Protein AF-0000000079757080 (afdb_homodimer)

Nearest PDB structures (foldseek):
  7jil-assembly1_U  TM=4.961E-01  e=7.925E-02  Flavobacterium johnsoniae
  8v9k-assembly1_W  TM=5.619E-01  e=1.758E-01  Mycolicibacterium smegmatis MC2 155
  5o61-assembly1_V  TM=5.669E-01  e=3.683E-01  Mycolicibacterium smegmatis MC2 155
  8p5d-assembly1_LZ0  TM=5.071E-01  e=2.473E-01  Spraguea lophii 42_110
  8kab-assembly1_V  TM=5.619E-01  e=4.624E-01  Mycolicibacterium smegmatis MC2 155

Secondary structure (DSSP, 8-state):
-----TT--PPTTEEEEEE-TTS-EEEEEEEEEETTTTEEEEEEEEEEE--STTEEEEEEEEEEEEGGG-SEEEEEEE---TT-GGGG--/-----TT--PPTTEEEEEE-TTS-EEEEEEEEEETTTTEEEEEEEEEEE--STTEEEEEEEEEEEEGGG-SEEEEEEE---TT-GGGG--

Solvent-accessible surface area (backbone atoms only — not comparable to full-atom values): 10146 Å² total; per-residue (Å²): 130,71,63,65,60,89,83,61,78,69,55,68,34,30,26,31,39,39,30,34,79,87,67,52,72,50,57,30,29,30,69,44,63,38,75,93,77,35,38,32,32,23,43,56,44,78,47,79,41,62,87,53,85,59,50,29,34,38,34,41,32,36,38,38,30,34,52,86,55,50,64,36,47,42,85,71,48,79,51,74,69,85,80,50,62,70,66,70,76,107,128,73,64,64,61,91,82,60,77,70,56,67,33,30,25,32,40,38,30,35,80,86,67,51,73,51,56,30,29,31,69,44,63,39,76,94,77,35,39,32,33,22,43,56,45,76,47,78,42,60,87,52,87,59,51,30,32,36,34,40,32,35,36,38,31,36,51,86,56,51,64,36,46,41,86,71,48,79,52,75,68,85,80,51,63,70,66,71,76,106

pLDDT: mean 88.38, std 14.73, range [30.88, 98.31]

Radius of gyration: 18.63 Å; Cα contacts (8 Å, |Δi|>4): 400; chains: 2; bounding box: 30×55×40 Å

InterPro domains:
  IPR039683 Protein Lsm12-like [PTHR13542] (3-85)
  IPR048478 LSM12, LSM domain [PF21166] (8-42)

Sequence (180 aa):
MEAHNSNNDFTVGCILSIKTPLGEEFQGQVLTSDRSSNILVLNILLLLFYQDFPLKSFIFSFQLLKANYIKEFTFLGQGEDPLDLKKYFYMEAHNSNNDFTVGCILSIKTPLGEEFQGQVLTSDRSSNILVLNILLLLFYQDFPLKSFIFSFQLLKANYIKEFTFLGQGEDPLDLKKYFY

Foldseek 3Di:
DPQPDLQDDDDAQWWKWFAFPVGDTAIFGWHDADVVVQKTKTWGDKDWDDLDPDDIDMDIDMDIDRSNRTPGMDTDGGHDDPPPCVVSVD/DPQPDLQDDDDAQWKKWFAFPVGDTAIFGWHDADVVVQKTKTWGDKDWDDLDPDDIDMDIDMDIDRSNRTPGMDTDGGHDDPPPCVVSVD

Structure (mmCIF, N/CA/C/O backbone):
data_AF-0000000079757080-model_v1
#
loop_
_entity.id
_entity.type
_entity.pdbx_description
1 polymer 'DH200=94 genomic scaffold, scaffold_269'
#
loop_
_atom_site.group_PDB
_atom_site.id
_atom_site.type_symbol
_atom_site.label_atom_id
_atom_site.label_alt_id
_atom_site.label_comp_id
_atom_site.label_asym_id
_atom_site.label_entity_id
_atom_site.label_seq_id
_atom_site.pdbx_PDB_ins_code
_atom_site.Cartn_x
_atom_site.Cartn_y
_atom_site.Cart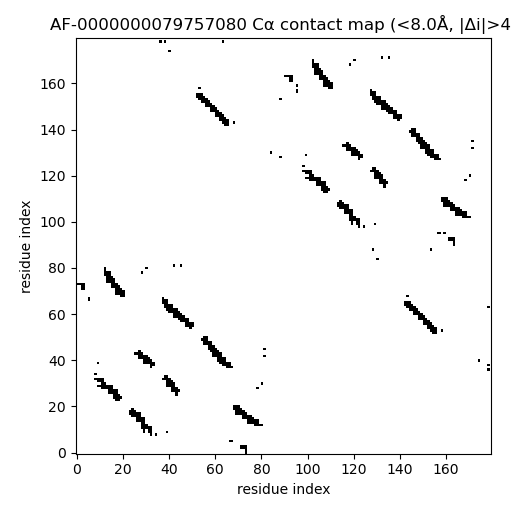n_z
_atom_site.occupancy
_atom_site.B_iso_or_equiv
_atom_site.auth_seq_id
_atom_site.auth_comp_id
_atom_site.auth_asym_id
_atom_site.auth_atom_id
_atom_site.pdbx_PDB_model_num
ATOM 1 N N . MET A 1 1 ? -13.375 -27.438 -10.484 1 31.12 1 MET A N 1
ATOM 2 C CA . MET A 1 1 ? -12.367 -26.438 -10.125 1 31.12 1 MET A CA 1
ATOM 3 C C . MET A 1 1 ? -11.344 -26.266 -11.242 1 31.12 1 MET A C 1
ATOM 5 O O . MET A 1 1 ? -10.57 -27.188 -11.531 1 31.12 1 MET A O 1
ATOM 9 N N . GLU A 1 2 ? -11.703 -25.609 -12.336 1 38.22 2 GLU A N 1
ATOM 10 C CA . GLU A 1 2 ? -10.875 -25.641 -13.539 1 38.22 2 GLU A CA 1
ATOM 11 C C . GLU A 1 2 ? -9.469 -25.125 -13.258 1 38.22 2 GLU A C 1
ATOM 13 O O . GLU A 1 2 ? -9.297 -24.062 -12.641 1 38.22 2 GLU A O 1
ATOM 18 N N . ALA A 1 3 ? -8.523 -25.969 -12.992 1 43.38 3 ALA A N 1
ATOM 19 C CA . ALA A 1 3 ? -7.098 -25.656 -13.008 1 43.38 3 ALA A CA 1
ATOM 20 C C . ALA A 1 3 ? -6.766 -24.688 -14.133 1 43.38 3 ALA A C 1
ATOM 22 O O . ALA A 1 3 ? -6.867 -25.031 -15.312 1 43.38 3 ALA A O 1
ATOM 23 N N . HIS A 1 4 ? -7.125 -23.391 -14.07 1 46.12 4 HIS A N 1
ATOM 24 C CA . HIS A 1 4 ? -6.77 -22.562 -15.211 1 46.12 4 HIS A CA 1
ATOM 25 C C . HIS A 1 4 ? -5.297 -22.734 -15.578 1 46.12 4 HIS A C 1
ATOM 27 O O . HIS A 1 4 ? -4.445 -22.844 -14.695 1 46.12 4 HIS A O 1
ATOM 33 N N . ASN A 1 5 ? -5.027 -23.234 -16.656 1 44.59 5 ASN A N 1
ATOM 34 C CA . ASN A 1 5 ? -3.814 -23.359 -17.469 1 44.59 5 ASN A CA 1
ATOM 35 C C . ASN A 1 5 ? -2.861 -22.188 -17.219 1 44.59 5 ASN A C 1
ATOM 37 O O . ASN A 1 5 ? -3.295 -21.094 -16.875 1 44.59 5 ASN A O 1
ATOM 41 N N . SER A 1 6 ? -1.612 -22.391 -17 1 50.31 6 SER A N 1
ATOM 42 C CA . SER A 1 6 ? -0.363 -21.641 -16.906 1 50.31 6 SER A CA 1
ATOM 43 C C . SER A 1 6 ? -0.467 -20.297 -17.609 1 50.31 6 SER A C 1
ATOM 45 O O . SER A 1 6 ? 0.146 -19.312 -17.172 1 50.31 6 SER A O 1
ATOM 47 N N . ASN A 1 7 ? -1.084 -20.359 -18.828 1 50.75 7 ASN A N 1
ATOM 48 C CA . ASN A 1 7 ? -0.995 -19.188 -19.703 1 50.75 7 ASN A CA 1
ATOM 49 C C . ASN A 1 7 ? -1.952 -18.078 -19.266 1 50.75 7 ASN A C 1
ATOM 51 O O . ASN A 1 7 ? -2.352 -17.25 -20.078 1 50.75 7 ASN A O 1
ATOM 55 N N . ASN A 1 8 ? -2.744 -18.281 -18.219 1 57.03 8 ASN A N 1
ATOM 56 C CA . ASN A 1 8 ? -3.914 -17.438 -18.031 1 57.03 8 ASN A CA 1
ATOM 57 C C . ASN A 1 8 ? -3.521 -16.047 -17.547 1 57.03 8 ASN A C 1
ATOM 59 O O . ASN A 1 8 ? -2.74 -15.898 -16.609 1 57.03 8 ASN A O 1
ATOM 63 N N . ASP A 1 9 ? -3.727 -15.156 -18.422 1 81.5 9 ASP A N 1
ATOM 64 C CA . ASP A 1 9 ? -3.652 -13.727 -18.141 1 81.5 9 ASP A CA 1
ATOM 65 C C . ASP A 1 9 ? -4.477 -13.375 -16.906 1 81.5 9 ASP A C 1
ATOM 67 O O . ASP A 1 9 ? -5.688 -13.609 -16.859 1 81.5 9 ASP A O 1
ATOM 71 N N . PHE A 1 10 ? -3.869 -13.211 -15.82 1 92.75 10 PHE A N 1
ATOM 72 C CA . PHE A 1 10 ? -4.512 -12.727 -14.602 1 92.75 10 PHE A CA 1
ATOM 73 C C . PHE A 1 10 ? -5.199 -11.391 -14.844 1 92.75 10 PHE A C 1
ATOM 75 O O . PHE A 1 10 ? -4.594 -10.461 -15.383 1 92.75 10 PHE A O 1
ATOM 82 N N . THR A 1 11 ? -6.516 -11.406 -14.594 1 94.19 11 THR A N 1
ATOM 83 C CA . THR A 1 11 ? -7.266 -10.164 -14.773 1 94.19 11 THR A CA 1
ATOM 84 C C . THR A 1 11 ? -7.113 -9.266 -13.547 1 94.19 11 THR A C 1
ATOM 86 O O . THR A 1 11 ? -7.383 -9.688 -12.422 1 94.19 11 THR A O 1
ATOM 89 N N . VAL A 1 12 ? -6.711 -8.055 -13.859 1 94.75 12 VAL A N 1
ATOM 90 C CA . VAL A 1 12 ? -6.574 -7.062 -12.805 1 94.75 12 VAL A CA 1
ATOM 91 C C . VAL A 1 12 ? -7.902 -6.902 -12.07 1 94.75 12 VAL A C 1
ATOM 93 O O . VAL A 1 12 ? -8.961 -6.855 -12.695 1 94.75 12 VAL A O 1
ATOM 96 N N . GLY A 1 13 ? -7.82 -6.91 -10.742 1 97.12 13 GLY A N 1
ATOM 97 C CA . GLY A 1 13 ? -9.008 -6.719 -9.922 1 97.12 13 GLY A CA 1
ATOM 98 C C . GLY A 1 13 ? -9.594 -8.016 -9.406 1 97.12 13 GLY A C 1
ATOM 99 O O . GLY A 1 13 ? -10.391 -8.016 -8.461 1 97.12 13 GLY A O 1
ATOM 100 N N . CYS A 1 14 ? -9.273 -9.148 -9.945 1 97.44 14 CYS A N 1
ATOM 101 C CA . CYS A 1 14 ? -9.812 -10.438 -9.508 1 97.44 14 CYS A CA 1
ATOM 102 C C . CYS A 1 14 ? -9.188 -10.875 -8.195 1 97.44 14 CYS A C 1
ATOM 104 O O . CYS A 1 14 ? -7.992 -10.672 -7.973 1 97.44 14 CYS A O 1
ATOM 106 N N . ILE A 1 15 ? -10.07 -11.469 -7.383 1 98.25 15 ILE A N 1
ATOM 107 C CA . ILE A 1 15 ? -9.609 -12.125 -6.164 1 98.25 15 ILE A CA 1
ATOM 108 C C . ILE A 1 15 ? -9.422 -13.617 -6.418 1 98.25 15 ILE A C 1
ATOM 110 O O . ILE A 1 15 ? -10.32 -14.281 -6.934 1 98.25 15 ILE A O 1
ATOM 114 N N . LEU A 1 16 ? -8.242 -14.094 -6.109 1 98 16 LEU A N 1
ATOM 115 C CA . LEU A 1 16 ? -7.895 -15.492 -6.367 1 98 16 LEU A CA 1
ATOM 116 C C . LEU A 1 16 ? -7.5 -16.203 -5.078 1 98 16 LEU A C 1
ATOM 118 O O . LEU A 1 16 ? -6.93 -15.586 -4.176 1 98 16 LEU A O 1
ATOM 122 N N . SER A 1 17 ? -7.918 -17.453 -4.984 1 98.12 17 SER A N 1
ATOM 123 C CA . SER A 1 17 ? -7.246 -18.375 -4.086 1 98.12 17 SER A CA 1
ATOM 124 C C . SER A 1 17 ? -6.102 -19.094 -4.793 1 98.12 17 SER A C 1
ATOM 126 O O . SER A 1 17 ? -6.312 -19.766 -5.809 1 98.12 17 SER A O 1
ATOM 128 N N . ILE A 1 18 ? -4.93 -19.031 -4.285 1 96.81 18 ILE A N 1
ATOM 129 C CA . ILE A 1 18 ? -3.74 -19.516 -4.965 1 96.81 18 ILE A CA 1
ATOM 130 C C . ILE A 1 18 ? -3.074 -20.609 -4.121 1 96.81 18 ILE A C 1
ATOM 132 O O . ILE A 1 18 ? -2.926 -20.453 -2.906 1 96.81 18 ILE A O 1
ATOM 136 N N . LYS A 1 19 ? -2.783 -21.625 -4.793 1 96.12 19 LYS A N 1
ATOM 137 C CA . LYS A 1 19 ? -2.014 -22.703 -4.176 1 96.12 19 LYS A CA 1
ATOM 138 C C . LYS A 1 19 ? -0.637 -22.828 -4.82 1 96.12 19 LYS A C 1
ATOM 140 O O . LYS A 1 19 ? -0.515 -22.812 -6.047 1 96.12 19 LYS A O 1
ATOM 145 N N . THR A 1 20 ? 0.39 -22.891 -4.004 1 94.12 20 THR A N 1
ATOM 146 C CA . THR A 1 20 ? 1.746 -23.062 -4.512 1 94.12 20 THR A CA 1
ATOM 147 C C . THR A 1 20 ? 2.156 -24.531 -4.484 1 94.12 20 THR A C 1
ATOM 149 O O . THR A 1 20 ? 1.474 -25.359 -3.879 1 94.12 20 THR A O 1
ATOM 152 N N . PRO A 1 21 ? 3.279 -24.875 -5.129 1 93.25 21 PRO A N 1
ATOM 153 C CA . PRO A 1 21 ? 3.725 -26.266 -5.156 1 93.25 21 PRO A CA 1
ATOM 154 C C . PRO A 1 21 ? 4.062 -26.812 -3.768 1 93.25 21 PRO A C 1
ATOM 156 O O . PRO A 1 21 ? 3.984 -28.016 -3.533 1 93.25 21 PRO A O 1
ATOM 159 N N . LEU A 1 22 ? 4.402 -25.938 -2.838 1 90.44 22 LEU A N 1
ATOM 160 C CA . LEU A 1 22 ? 4.762 -26.375 -1.496 1 90.44 22 LEU A CA 1
ATOM 161 C C . LEU A 1 22 ? 3.523 -26.516 -0.618 1 90.44 22 LEU A C 1
ATOM 163 O O . LEU A 1 22 ? 3.631 -26.828 0.571 1 90.44 22 LEU A O 1
ATOM 167 N N . GLY A 1 23 ? 2.393 -26.234 -1.143 1 91.56 23 GLY A N 1
ATOM 168 C CA . GLY A 1 23 ? 1.146 -26.484 -0.442 1 91.56 23 GLY A CA 1
ATOM 169 C C . GLY A 1 23 ? 0.591 -25.266 0.264 1 91.56 23 GLY A C 1
ATOM 170 O O . GLY A 1 23 ? -0.424 -25.359 0.959 1 91.56 23 GLY A O 1
ATOM 171 N N . GLU A 1 24 ? 1.292 -24.172 0.112 1 90.81 24 GLU A N 1
ATOM 172 C CA . GLU A 1 24 ? 0.772 -22.922 0.679 1 90.81 24 GLU A CA 1
ATOM 173 C C . GLU A 1 24 ? -0.436 -22.422 -0.105 1 90.81 24 GLU A C 1
ATOM 175 O O . GLU A 1 24 ? -0.448 -22.484 -1.337 1 90.81 24 GLU A O 1
ATOM 180 N N . GLU A 1 25 ? -1.479 -22.047 0.781 1 96 25 GLU A N 1
ATOM 181 C CA . GLU A 1 25 ? -2.672 -21.469 0.167 1 96 25 GLU A CA 1
ATOM 182 C C . GLU A 1 25 ? -2.99 -20.094 0.757 1 96 25 GLU A C 1
ATOM 184 O O . GLU A 1 25 ? -2.928 -19.906 1.974 1 96 25 GLU A O 1
ATOM 189 N N . PHE A 1 26 ? -3.266 -19.109 -0.147 1 96.81 26 PHE A N 1
ATOM 190 C CA . PHE A 1 26 ? -3.633 -17.781 0.306 1 96.81 26 PHE A CA 1
ATOM 191 C C . PHE A 1 26 ? -4.508 -17.078 -0.727 1 96.81 26 PHE A C 1
ATOM 193 O O . PHE A 1 26 ? -4.633 -17.547 -1.86 1 96.81 26 PHE A O 1
ATOM 200 N N . GLN A 1 27 ? -5.207 -16.109 -0.286 1 98 27 GLN A N 1
ATOM 201 C CA . GLN A 1 27 ? -6.035 -15.312 -1.18 1 98 27 GLN A CA 1
ATOM 202 C C . GLN A 1 27 ? -5.391 -13.961 -1.463 1 98 27 GLN A C 1
ATOM 204 O O . GLN A 1 27 ? -4.688 -13.406 -0.61 1 98 27 GLN A O 1
ATOM 209 N N . GLY A 1 28 ? -5.574 -13.5 -2.701 1 98.31 28 GLY A N 1
ATOM 210 C CA . GLY A 1 28 ? -5.094 -12.18 -3.064 1 98.31 28 GLY A CA 1
ATOM 211 C C . GLY A 1 28 ? -5.824 -11.586 -4.254 1 98.31 28 GLY A C 1
ATOM 212 O O . GLY A 1 28 ? -6.391 -12.32 -5.07 1 98.31 28 GLY A O 1
ATOM 213 N N . GLN A 1 29 ? -5.883 -10.234 -4.219 1 98.19 29 GLN A N 1
ATOM 214 C CA . GLN A 1 29 ? -6.434 -9.516 -5.363 1 98.19 29 GLN A CA 1
ATOM 215 C C . GLN A 1 29 ? -5.332 -9.109 -6.336 1 98.19 29 GLN A C 1
ATOM 217 O O . GLN A 1 29 ? -4.316 -8.539 -5.93 1 98.19 29 GLN A O 1
ATOM 222 N N . VAL A 1 30 ? -5.539 -9.375 -7.625 1 97.31 30 VAL A N 1
ATOM 223 C CA . VAL A 1 30 ? -4.562 -9.055 -8.664 1 97.31 30 VAL A CA 1
ATOM 224 C C . VAL A 1 30 ? -4.473 -7.543 -8.844 1 97.31 30 VAL A C 1
ATOM 226 O O . VAL A 1 30 ? -5.461 -6.898 -9.211 1 97.31 30 VAL A O 1
ATOM 229 N N . LEU A 1 31 ? -3.295 -7.027 -8.594 1 96.5 31 LEU A N 1
ATOM 230 C CA . LEU A 1 31 ? -3.055 -5.609 -8.836 1 96.5 31 LEU A CA 1
ATOM 231 C C . LEU A 1 31 ? -2.467 -5.391 -10.227 1 96.5 31 LEU A C 1
ATOM 233 O O . LEU A 1 31 ? -2.797 -4.406 -10.898 1 96.5 31 LEU A O 1
ATOM 237 N N . THR A 1 32 ? -1.562 -6.234 -10.586 1 93.88 32 THR A N 1
ATOM 238 C CA . THR A 1 32 ? -0.965 -6.191 -11.922 1 93.88 32 THR A CA 1
ATOM 239 C C . THR A 1 32 ? -0.352 -7.543 -12.281 1 93.88 32 THR A C 1
ATOM 241 O O . THR A 1 32 ? 0.021 -8.32 -11.398 1 93.88 32 THR A O 1
ATOM 244 N N . SER A 1 33 ? -0.324 -7.781 -13.578 1 94.12 33 SER A N 1
ATOM 245 C CA . SER A 1 33 ? 0.319 -8.961 -14.148 1 94.12 33 SER A CA 1
ATOM 246 C C . SER A 1 33 ? 1.131 -8.602 -15.391 1 94.12 33 SER A C 1
ATOM 248 O O . SER A 1 33 ? 0.674 -7.828 -16.234 1 94.12 33 SER A O 1
ATOM 250 N N . ASP A 1 34 ? 2.311 -9.055 -15.297 1 91.5 34 ASP A N 1
ATOM 251 C CA . ASP A 1 34 ? 3.182 -8.859 -16.453 1 91.5 34 ASP A CA 1
ATOM 252 C C .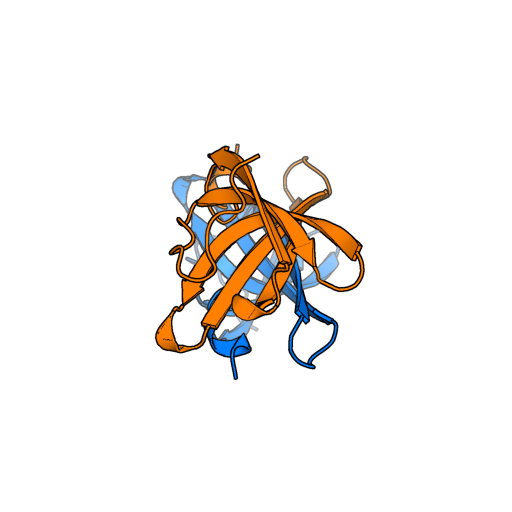 ASP A 1 34 ? 3.621 -10.195 -17.047 1 91.5 34 ASP A C 1
ATOM 254 O O . ASP A 1 34 ? 4.469 -10.883 -16.469 1 91.5 34 ASP A O 1
ATOM 258 N N . ARG A 1 35 ? 3.17 -10.469 -18.281 1 89.25 35 ARG A N 1
ATOM 259 C CA . ARG A 1 35 ? 3.402 -11.766 -18.891 1 89.25 35 ARG A CA 1
ATOM 260 C C . ARG A 1 35 ? 4.863 -11.93 -19.312 1 89.25 35 ARG A C 1
ATOM 262 O O . ARG A 1 35 ? 5.453 -12.992 -19.125 1 89.25 35 ARG A O 1
ATOM 269 N N . SER A 1 36 ? 5.418 -10.836 -19.859 1 89.81 36 SER A N 1
ATOM 270 C CA . SER A 1 36 ? 6.785 -10.906 -20.359 1 89.81 36 SER A CA 1
ATOM 271 C C . SER A 1 36 ? 7.77 -11.242 -19.25 1 89.81 36 SER A C 1
ATOM 273 O O . SER A 1 36 ? 8.758 -11.945 -19.469 1 89.81 36 SER A O 1
ATOM 275 N N . SER A 1 37 ? 7.504 -10.812 -18.016 1 88.38 37 SER A N 1
ATOM 276 C CA . SER A 1 37 ? 8.367 -11.086 -16.875 1 88.38 37 SER A CA 1
ATOM 277 C C . SER A 1 37 ? 7.832 -12.242 -16.031 1 88.38 37 SER A C 1
ATOM 279 O O . SER A 1 37 ? 8.5 -12.711 -15.109 1 88.38 37 SER A O 1
ATOM 281 N N . ASN A 1 38 ? 6.676 -12.695 -16.328 1 92.19 38 ASN A N 1
ATOM 282 C CA . ASN A 1 38 ? 6.02 -13.781 -15.602 1 92.19 38 ASN A CA 1
ATOM 283 C C . ASN A 1 38 ? 5.754 -13.398 -14.148 1 92.19 38 ASN A C 1
ATOM 285 O O . ASN A 1 38 ? 5.965 -14.211 -13.242 1 92.19 38 ASN A O 1
ATOM 289 N N . ILE A 1 39 ? 5.355 -12.117 -13.93 1 94 39 ILE A N 1
ATOM 290 C CA . ILE A 1 39 ? 5.211 -11.617 -12.57 1 94 39 ILE A CA 1
ATOM 291 C C . ILE A 1 39 ? 3.748 -11.281 -12.297 1 94 39 ILE A C 1
ATOM 293 O O . ILE A 1 39 ? 3.078 -10.672 -13.133 1 94 39 ILE A O 1
ATOM 297 N N . LEU A 1 40 ? 3.307 -11.664 -11.141 1 95.5 40 LEU A N 1
ATOM 298 C CA . LEU A 1 40 ? 1.998 -11.344 -10.578 1 95.5 40 LEU A CA 1
ATOM 299 C C . LEU A 1 40 ? 2.141 -10.578 -9.266 1 95.5 40 LEU A C 1
ATOM 301 O O . LEU A 1 40 ? 2.914 -10.984 -8.391 1 95.5 40 LEU A O 1
ATOM 305 N N . VAL A 1 41 ? 1.432 -9.43 -9.148 1 96.62 41 VAL A N 1
ATOM 306 C CA . VAL A 1 41 ? 1.409 -8.703 -7.883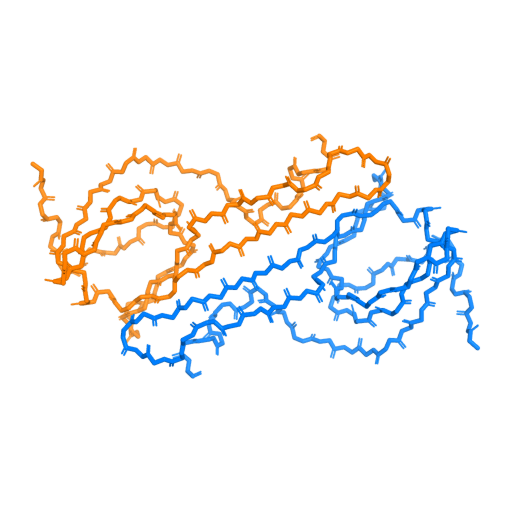 1 96.62 41 VAL A CA 1
ATOM 307 C C . VAL A 1 41 ? 0.011 -8.773 -7.273 1 96.62 41 VAL A C 1
ATOM 309 O O . VAL A 1 41 ? -0.972 -8.398 -7.922 1 96.62 41 VAL A O 1
ATOM 312 N N . LEU A 1 42 ? -0.015 -9.195 -6.035 1 97.31 42 LEU A N 1
ATOM 313 C CA . LEU A 1 42 ? -1.291 -9.398 -5.359 1 97.31 42 LEU A CA 1
ATOM 314 C C . LEU A 1 42 ? -1.376 -8.562 -4.094 1 97.31 42 LEU A C 1
ATOM 316 O O . LEU A 1 42 ? -0.396 -8.445 -3.352 1 97.31 42 LEU A O 1
ATOM 320 N N . ASN A 1 43 ? -2.514 -7.891 -3.971 1 98.12 43 ASN A N 1
ATOM 321 C CA . ASN A 1 43 ? -2.852 -7.391 -2.641 1 98.12 43 ASN A CA 1
ATOM 322 C C . ASN A 1 43 ? -3.391 -8.5 -1.745 1 98.12 43 ASN A C 1
ATOM 324 O O . ASN A 1 43 ? -4.414 -9.117 -2.057 1 98.12 43 ASN A O 1
ATOM 328 N N . ILE A 1 44 ? -2.764 -8.727 -0.621 1 97.88 44 ILE A N 1
ATOM 329 C CA . ILE A 1 44 ? -3.094 -9.859 0.239 1 97.88 44 ILE A CA 1
ATOM 330 C C . ILE A 1 44 ? -4.02 -9.398 1.362 1 97.88 44 ILE A C 1
ATOM 332 O O . ILE A 1 44 ? -4.988 -10.086 1.698 1 97.88 44 ILE A O 1
ATOM 336 N N . LEU A 1 45 ? -3.635 -8.234 1.861 1 95.75 45 LEU A N 1
ATOM 337 C CA . LEU A 1 45 ? -4.359 -7.781 3.043 1 95.75 45 LEU A CA 1
ATOM 338 C C . LEU A 1 45 ? -4.344 -6.262 3.139 1 95.75 45 LEU A C 1
ATOM 340 O O . LEU A 1 45 ? -3.371 -5.617 2.734 1 95.75 45 LEU A O 1
ATOM 344 N N . LEU A 1 46 ? -5.469 -5.746 3.631 1 94.5 46 LEU A N 1
ATOM 345 C CA . LEU A 1 46 ? -5.578 -4.359 4.07 1 94.5 46 LEU A CA 1
ATOM 346 C C . LEU A 1 46 ? -5.969 -4.285 5.543 1 94.5 46 LEU A 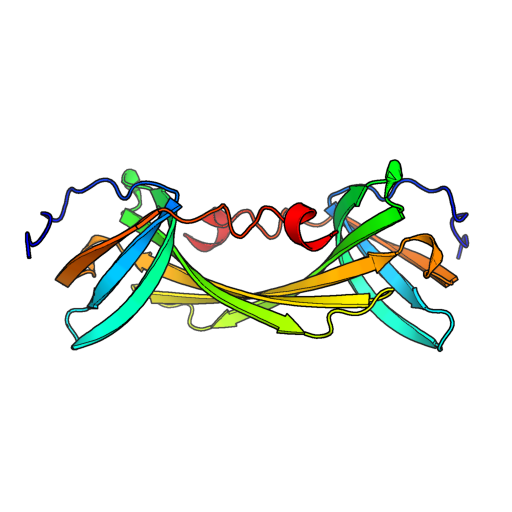C 1
ATOM 348 O O . LEU A 1 46 ? -6.949 -4.906 5.965 1 94.5 46 LEU A O 1
ATOM 352 N N . LEU A 1 47 ? -5.164 -3.594 6.34 1 94.44 47 LEU A N 1
ATOM 353 C CA . LEU A 1 47 ? -5.484 -3.326 7.734 1 94.44 47 LEU A CA 1
ATOM 354 C C . LEU A 1 47 ? -5.707 -1.835 7.969 1 94.44 47 LEU A C 1
ATOM 356 O O . LEU A 1 47 ? -4.871 -1.013 7.59 1 94.44 47 LEU A O 1
ATOM 360 N N . LEU A 1 48 ? -6.805 -1.442 8.508 1 91.06 48 LEU A N 1
ATOM 361 C CA . LEU A 1 48 ? -7.109 -0.074 8.914 1 91.06 48 LEU A CA 1
ATOM 362 C C . LEU A 1 48 ? -6.969 0.09 10.422 1 91.06 48 LEU A C 1
ATOM 364 O O . LEU A 1 48 ? -7.57 -0.666 11.195 1 91.06 48 LEU A O 1
ATOM 368 N N . PHE A 1 49 ? -6.059 1.058 10.594 1 88.94 49 PHE A N 1
ATOM 369 C CA . PHE A 1 49 ? -5.855 1.391 11.992 1 88.94 49 PHE A CA 1
ATOM 370 C C . PHE A 1 49 ? -6.469 2.744 12.328 1 88.94 49 PHE A C 1
ATOM 372 O O . PHE A 1 49 ? -6.254 3.723 11.609 1 88.94 49 PHE A O 1
ATOM 379 N N . TYR A 1 50 ? -7.234 2.854 13.203 1 78.12 50 TYR A N 1
ATOM 380 C CA . TYR A 1 50 ? -7.871 4.086 13.648 1 78.12 50 TYR A CA 1
ATOM 381 C C . TYR A 1 50 ? -8.766 4.664 12.562 1 78.12 50 TYR A C 1
ATOM 383 O O . TYR A 1 50 ? -8.328 4.852 11.422 1 78.12 50 TYR A O 1
ATOM 391 N N . GLN A 1 51 ? -9.953 4.832 12.797 1 74.19 51 GLN A N 1
ATOM 392 C CA . GLN A 1 51 ? -10.906 5.27 11.781 1 74.19 51 GLN A CA 1
ATOM 393 C C . GLN A 1 51 ? -11.438 6.664 12.094 1 74.19 51 GLN A C 1
ATOM 395 O O . GLN A 1 51 ? -12.266 7.199 11.352 1 74.19 51 GLN A O 1
ATOM 400 N N . ASP A 1 52 ? -10.836 7.207 13.133 1 77.81 52 ASP A N 1
ATOM 401 C CA . ASP A 1 52 ? -11.375 8.523 13.469 1 77.81 52 ASP A CA 1
ATOM 402 C C . ASP A 1 52 ? -10.445 9.633 12.992 1 77.81 52 ASP A C 1
ATOM 404 O O . ASP A 1 52 ? -9.227 9.469 12.977 1 77.81 52 ASP A O 1
ATOM 408 N N . PHE A 1 53 ? -11.016 10.734 12.414 1 77.81 53 PHE A N 1
ATOM 409 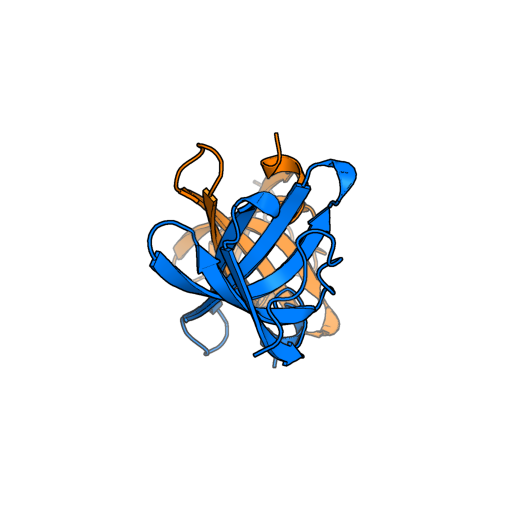C CA . PHE A 1 53 ? -10.312 11.945 12.008 1 77.81 53 PHE A CA 1
ATOM 410 C C . PHE A 1 53 ? -9.727 12.664 13.219 1 77.81 53 PHE A C 1
ATOM 412 O O . PHE A 1 53 ? -10.266 12.57 14.328 1 77.81 53 PHE A O 1
ATOM 419 N N . PRO A 1 54 ? -8.406 13.125 13.086 1 87.69 54 PRO A N 1
ATOM 420 C CA . PRO A 1 54 ? -7.844 13.68 11.852 1 87.69 54 PRO A CA 1
ATOM 421 C C . PRO A 1 54 ? -6.781 12.781 11.234 1 87.69 54 PRO A C 1
ATOM 423 O O . PRO A 1 54 ? -6.215 13.109 10.188 1 87.69 54 PRO A O 1
ATOM 426 N N . LEU A 1 55 ? -6.52 11.664 11.93 1 88.38 55 LEU A N 1
ATOM 427 C CA . LEU A 1 55 ? -5.484 10.742 11.469 1 88.38 55 LEU A CA 1
ATOM 428 C C . LEU A 1 55 ? -6.051 9.336 11.273 1 88.38 55 LEU A C 1
ATOM 430 O O . LEU A 1 55 ? -6.734 8.812 12.148 1 88.38 55 LEU A O 1
ATOM 434 N N . LYS A 1 56 ? -5.922 8.789 10.109 1 91.5 56 LYS A N 1
ATOM 435 C CA . LYS A 1 56 ? -6.215 7.383 9.836 1 91.5 56 LYS A CA 1
ATOM 436 C C . LYS A 1 56 ? -4.992 6.664 9.273 1 91.5 56 LYS A C 1
ATOM 438 O O . LYS A 1 56 ? -4.262 7.227 8.453 1 91.5 56 LYS A O 1
ATOM 443 N N . SER A 1 57 ? -4.785 5.5 9.758 1 93.5 57 SER A N 1
ATOM 444 C CA . SER A 1 57 ? -3.668 4.707 9.25 1 93.5 57 SER A CA 1
ATOM 445 C C . SER A 1 57 ? -4.148 3.396 8.641 1 93.5 57 SER A C 1
ATOM 447 O O . SER A 1 57 ? -5.078 2.77 9.156 1 93.5 57 SER A O 1
ATOM 449 N N . PHE A 1 58 ? -3.557 2.988 7.602 1 93.5 58 PHE A N 1
ATOM 450 C CA . PHE A 1 58 ? -3.852 1.687 7.02 1 93.5 58 PHE A CA 1
ATOM 451 C C . PHE A 1 58 ? -2.598 1.072 6.402 1 93.5 58 PHE A C 1
ATOM 453 O O . PHE A 1 58 ? -1.645 1.785 6.082 1 93.5 58 PHE A O 1
ATOM 460 N N . ILE A 1 59 ? -2.584 -0.195 6.375 1 96.44 59 ILE A N 1
ATOM 461 C CA . ILE A 1 59 ? -1.448 -0.985 5.914 1 96.44 59 ILE A CA 1
ATOM 462 C C . ILE A 1 59 ? -1.894 -1.929 4.801 1 96.44 59 ILE A C 1
ATOM 464 O O . ILE A 1 59 ? -2.928 -2.592 4.914 1 96.44 59 ILE A O 1
ATOM 468 N N . PHE A 1 60 ? -1.157 -1.926 3.793 1 96.94 60 PHE A N 1
ATOM 469 C CA . PHE A 1 60 ? -1.369 -2.867 2.699 1 96.94 60 PHE A CA 1
ATOM 470 C C . PHE A 1 60 ? -0.248 -3.896 2.645 1 96.94 60 PHE A C 1
ATOM 472 O O . PHE A 1 60 ? 0.93 -3.547 2.75 1 96.94 60 PHE A O 1
ATOM 479 N N . SER A 1 61 ? -0.651 -5.113 2.445 1 96.81 61 SER A N 1
ATOM 480 C CA . SER A 1 61 ? 0.302 -6.188 2.189 1 96.81 61 SER A CA 1
ATOM 481 C C . SER A 1 61 ? 0.202 -6.688 0.752 1 96.81 61 SER A C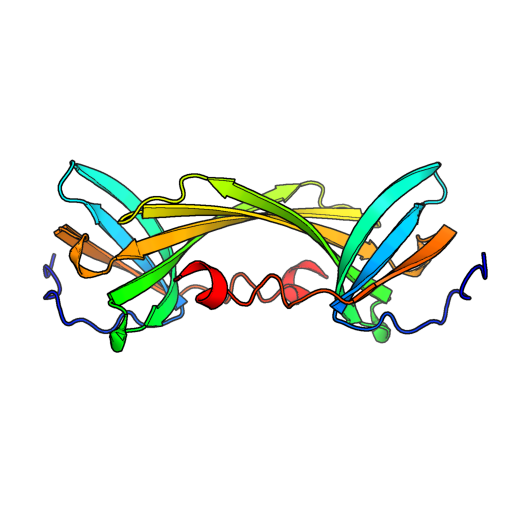 1
ATOM 483 O O . SER A 1 61 ? -0.891 -6.992 0.271 1 96.81 61 SER A O 1
ATOM 485 N N . PHE A 1 62 ? 1.332 -6.758 0.109 1 95.94 62 PHE A N 1
ATOM 486 C CA . PHE A 1 62 ? 1.401 -7.23 -1.27 1 95.94 62 PHE A CA 1
ATOM 487 C C . PHE A 1 62 ? 2.33 -8.43 -1.386 1 95.94 62 PHE A C 1
ATOM 489 O O . PHE A 1 62 ? 3.299 -8.547 -0.633 1 95.94 62 PHE A O 1
ATOM 496 N N . GLN A 1 63 ? 2.021 -9.281 -2.322 1 95 63 GLN A N 1
ATOM 497 C CA . GLN A 1 63 ? 2.871 -10.406 -2.693 1 95 63 GLN A CA 1
ATOM 498 C C . GLN A 1 63 ? 3.205 -10.383 -4.184 1 95 63 GLN A C 1
ATOM 500 O O . GLN A 1 63 ? 2.316 -10.227 -5.02 1 95 63 GLN A O 1
ATOM 505 N N . LEU A 1 64 ? 4.434 -10.305 -4.453 1 94.69 64 LEU A N 1
ATOM 506 C CA . LEU A 1 64 ? 4.914 -10.555 -5.809 1 94.69 64 LEU A CA 1
ATOM 507 C C . LEU A 1 64 ? 5.219 -12.039 -6.012 1 94.69 64 LEU A C 1
ATOM 509 O O . LEU A 1 64 ? 5.922 -12.648 -5.203 1 94.69 64 LEU A O 1
ATOM 513 N N . LEU A 1 65 ? 4.691 -12.562 -7.023 1 93.19 65 LEU A N 1
ATOM 514 C CA . LEU A 1 65 ? 4.832 -13.984 -7.277 1 93.19 65 LEU A CA 1
ATOM 515 C C . LEU A 1 65 ? 5.082 -14.25 -8.758 1 93.19 65 LEU A C 1
ATOM 517 O O . LEU A 1 65 ? 4.449 -13.633 -9.617 1 93.19 65 LEU A O 1
ATOM 521 N N . LYS A 1 66 ? 6.035 -15.164 -9.039 1 92.38 66 LYS A N 1
ATOM 522 C CA . LYS A 1 66 ? 6.125 -15.672 -10.398 1 92.38 66 LYS A CA 1
ATOM 523 C C . LYS A 1 66 ? 4.898 -16.5 -10.758 1 92.38 66 LYS A C 1
ATOM 525 O O . LYS A 1 66 ? 4.516 -17.406 -10.016 1 92.38 66 LYS A O 1
ATOM 530 N N . ALA A 1 67 ? 4.391 -16.172 -11.898 1 93.06 67 ALA A N 1
ATOM 531 C CA . ALA A 1 67 ? 3.143 -16.828 -12.297 1 93.06 67 ALA A CA 1
ATOM 532 C C . ALA A 1 67 ? 3.33 -18.328 -12.453 1 93.06 67 ALA A C 1
ATOM 534 O O . ALA A 1 67 ? 2.443 -19.109 -12.109 1 93.06 67 ALA A O 1
ATOM 535 N N . ASN A 1 68 ? 4.523 -18.719 -12.883 1 92 68 ASN A N 1
ATOM 536 C CA . ASN A 1 68 ? 4.75 -20.141 -13.133 1 92 68 ASN A CA 1
ATOM 537 C C . ASN A 1 68 ? 5.039 -20.891 -11.836 1 92 68 ASN A C 1
ATOM 539 O O . ASN A 1 68 ? 5.227 -22.109 -11.852 1 92 68 ASN A O 1
ATOM 543 N N . TYR A 1 69 ? 5.055 -20.203 -10.758 1 93.12 69 TYR A N 1
ATOM 544 C CA . TYR A 1 69 ? 5.184 -20.828 -9.445 1 93.12 69 TYR A CA 1
ATOM 545 C C . TYR A 1 69 ? 3.82 -21.219 -8.891 1 93.12 69 TYR A C 1
ATOM 547 O O . TYR A 1 69 ? 3.732 -21.891 -7.859 1 93.12 69 TYR A O 1
ATOM 555 N N . ILE A 1 70 ? 2.816 -20.906 -9.539 1 95.12 70 ILE A N 1
ATOM 556 C CA . ILE A 1 70 ? 1.461 -21.219 -9.109 1 95.12 70 ILE A CA 1
ATOM 557 C C . ILE A 1 70 ? 1.091 -22.641 -9.562 1 95.12 70 ILE A C 1
ATOM 559 O O . ILE A 1 70 ? 1.132 -22.938 -10.758 1 95.12 70 ILE A O 1
ATOM 563 N N . LYS A 1 71 ? 0.807 -23.453 -8.594 1 95.44 71 LYS A N 1
ATOM 564 C CA . LYS A 1 71 ? 0.325 -24.797 -8.906 1 95.44 71 LYS A CA 1
ATOM 565 C C . LYS A 1 71 ? -1.101 -24.75 -9.445 1 95.44 71 LYS A C 1
ATOM 567 O O . LYS A 1 71 ? -1.402 -25.375 -10.461 1 95.44 71 LYS A O 1
ATOM 572 N N . GLU A 1 72 ? -1.936 -24.125 -8.711 1 95.06 72 GLU A N 1
ATOM 573 C CA . GLU A 1 72 ? -3.318 -23.922 -9.1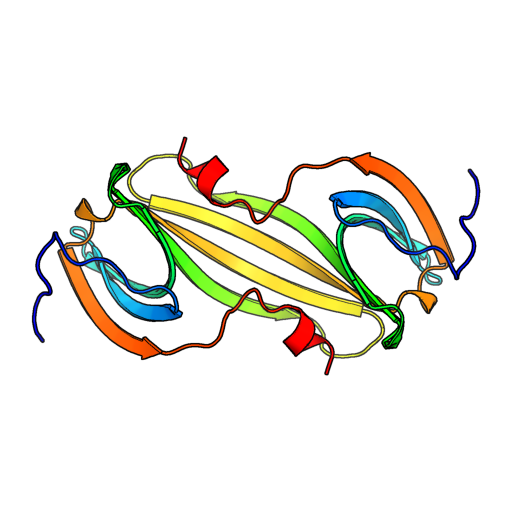25 1 95.06 72 GLU A CA 1
ATOM 574 C C . GLU A 1 72 ? -3.922 -22.688 -8.469 1 95.06 72 GLU A C 1
ATOM 576 O O . GLU A 1 72 ? -3.393 -22.188 -7.473 1 95.06 72 GLU A O 1
ATOM 581 N N . PHE A 1 73 ? -4.98 -22.156 -9.07 1 97.06 73 PHE A N 1
ATOM 582 C CA . PHE A 1 73 ? -5.703 -21.047 -8.461 1 97.06 73 PHE A CA 1
ATOM 583 C C . PHE A 1 73 ? -7.188 -21.109 -8.805 1 97.06 73 PHE A C 1
ATOM 585 O O . PHE A 1 73 ? -7.578 -21.781 -9.766 1 97.06 73 PHE A O 1
ATOM 592 N N . THR A 1 74 ? -7.945 -20.531 -8.008 1 96.81 74 THR A N 1
ATOM 593 C CA . THR A 1 74 ? -9.391 -20.438 -8.211 1 96.81 74 THR A CA 1
ATOM 594 C C . THR A 1 74 ? -9.852 -18.984 -8.133 1 96.81 74 THR A C 1
ATOM 596 O O . THR A 1 74 ? -9.383 -18.234 -7.285 1 96.81 74 THR A O 1
ATOM 599 N N . PHE A 1 75 ? -10.766 -18.688 -9.07 1 97.56 75 PHE A N 1
ATOM 600 C CA . PHE A 1 75 ? -11.383 -17.359 -9.047 1 97.56 75 PHE A CA 1
ATOM 601 C C . PHE A 1 75 ? -12.391 -17.25 -7.918 1 97.56 75 PHE A C 1
ATOM 603 O O . PHE A 1 75 ? -13.289 -18.094 -7.793 1 97.56 75 PHE A O 1
ATOM 610 N N . LEU A 1 76 ? -12.18 -16.281 -7.051 1 97.69 76 LEU A N 1
ATOM 611 C CA . LEU A 1 76 ? -13.094 -16.109 -5.93 1 97.69 76 LEU A CA 1
ATOM 612 C C . LEU A 1 76 ? -14.047 -14.945 -6.176 1 97.69 76 LEU A C 1
ATOM 614 O O . LEU A 1 76 ? -15.117 -14.875 -5.562 1 97.69 76 LEU A O 1
ATOM 618 N N . GLY A 1 77 ? -13.734 -13.953 -7 1 97.62 77 GLY A N 1
ATOM 619 C CA . GLY A 1 77 ? -14.586 -12.805 -7.27 1 97.62 77 GLY A CA 1
ATOM 620 C C . GLY A 1 77 ? -13.82 -11.594 -7.77 1 97.62 77 GLY A C 1
ATOM 621 O O . GLY A 1 77 ? -12.656 -11.711 -8.156 1 97.62 77 GLY A O 1
ATOM 622 N N . GLN A 1 78 ? -14.633 -10.516 -7.926 1 97.56 78 GLN A N 1
ATOM 623 C CA . GLN A 1 78 ? -14.102 -9.219 -8.328 1 97.56 78 GLN A CA 1
ATOM 624 C C . GLN A 1 78 ? -14.109 -8.227 -7.172 1 97.56 78 GLN A C 1
ATOM 626 O O . GLN A 1 78 ? -15.109 -8.117 -6.457 1 97.56 78 GLN A O 1
ATOM 631 N N . GLY A 1 79 ? -12.891 -7.609 -7.008 1 96.25 79 GLY A N 1
ATOM 632 C CA . GLY A 1 79 ? -12.836 -6.609 -5.953 1 96.25 79 GLY A CA 1
ATOM 633 C C . GLY A 1 79 ? -12.68 -5.195 -6.48 1 96.25 79 GLY A C 1
ATOM 634 O O . GLY A 1 79 ? -12.461 -4.992 -7.68 1 96.25 79 GLY A O 1
ATOM 635 N N . GLU A 1 80 ? -12.859 -4.293 -5.539 1 94.31 80 GLU A N 1
ATOM 636 C CA . GLU A 1 80 ? -12.562 -2.902 -5.871 1 94.31 80 GLU A CA 1
ATOM 637 C C . GLU A 1 80 ? -11.062 -2.631 -5.805 1 94.31 80 GLU A C 1
ATOM 639 O O . GLU A 1 80 ? -10.312 -3.414 -5.223 1 94.31 80 GLU A O 1
ATOM 644 N N . ASP A 1 81 ? -10.609 -1.612 -6.449 1 94.25 81 ASP A N 1
ATOM 645 C CA . ASP A 1 81 ? -9.211 -1.214 -6.406 1 94.25 81 ASP A CA 1
ATOM 646 C C . ASP A 1 81 ? -8.773 -0.887 -4.98 1 94.25 81 ASP A C 1
ATOM 648 O O . ASP A 1 81 ? -9.211 0.112 -4.406 1 94.25 81 ASP A O 1
ATOM 652 N N . PRO A 1 82 ? -7.93 -1.759 -4.484 1 93 82 PRO A N 1
ATOM 653 C CA . PRO A 1 82 ? -7.52 -1.483 -3.104 1 93 82 PRO A CA 1
ATOM 654 C C . PRO A 1 82 ? -6.711 -0.195 -2.975 1 93 82 PRO A C 1
ATOM 656 O O . PRO A 1 82 ? -6.602 0.363 -1.88 1 93 82 PRO A O 1
ATOM 659 N N . LEU A 1 83 ? -6.199 0.319 -4.07 1 91.69 83 LEU A N 1
ATOM 660 C CA . LEU A 1 83 ? -5.34 1.496 -4.02 1 91.69 83 LEU A CA 1
ATOM 661 C C . LEU A 1 83 ? -6.121 2.756 -4.371 1 91.69 83 LEU A C 1
ATOM 663 O O . LEU A 1 83 ? -5.531 3.818 -4.59 1 91.69 83 LEU A O 1
ATOM 667 N N . ASP A 1 84 ? -7.438 2.609 -4.422 1 91.31 84 ASP A N 1
ATOM 668 C CA . ASP A 1 84 ? -8.281 3.799 -4.465 1 91.31 84 ASP A CA 1
ATOM 669 C C . ASP A 1 84 ? -8.422 4.426 -3.078 1 91.31 84 ASP A C 1
ATOM 671 O O . ASP A 1 84 ? -9.445 4.262 -2.416 1 91.31 84 ASP A O 1
ATOM 675 N N . LEU A 1 85 ? -7.457 5.18 -2.777 1 87.12 85 LEU A N 1
ATOM 676 C CA . LEU A 1 85 ? -7.297 5.668 -1.413 1 87.12 85 LEU A CA 1
ATOM 677 C C . LEU A 1 85 ? -8.398 6.664 -1.059 1 87.12 85 LEU A C 1
ATOM 679 O O . LEU A 1 85 ? -8.664 6.906 0.12 1 87.12 85 LEU A O 1
ATOM 683 N N . LYS A 1 86 ? -9.07 7.18 -2.041 1 83.25 86 LYS A N 1
ATOM 684 C CA . LYS A 1 86 ? -10.125 8.156 -1.801 1 83.25 86 LYS A CA 1
ATOM 685 C C . LYS A 1 86 ? -11.305 7.523 -1.064 1 83.25 86 LYS A C 1
ATOM 687 O O . LYS A 1 86 ? -12.062 8.219 -0.388 1 83.25 86 LYS A O 1
ATOM 692 N N . LYS A 1 87 ? -11.406 6.246 -1.219 1 84.38 87 LYS A N 1
ATOM 693 C CA . LYS A 1 87 ? -12.531 5.555 -0.597 1 84.38 87 LYS A CA 1
ATOM 694 C C . LYS A 1 87 ? -12.422 5.586 0.925 1 84.38 87 LYS A C 1
ATOM 696 O O . LYS A 1 87 ? -13.406 5.348 1.628 1 84.38 87 LYS A O 1
ATOM 701 N N . TYR A 1 88 ? -11.242 5.914 1.334 1 83.56 88 TYR A N 1
ATOM 702 C CA . TYR A 1 88 ? -11.031 5.891 2.777 1 83.56 88 TYR A CA 1
ATOM 703 C C . TYR A 1 88 ? -11.219 7.281 3.375 1 83.56 88 TYR A C 1
ATOM 705 O O . TYR A 1 88 ? -11.109 7.457 4.59 1 83.56 88 TYR A O 1
ATOM 713 N N . PHE A 1 89 ? -11.547 8.281 2.461 1 81.12 89 PHE A N 1
ATOM 714 C CA . PHE A 1 89 ? -11.828 9.633 2.914 1 81.12 89 PHE A CA 1
ATOM 715 C C . PHE A 1 89 ? -13.133 9.688 3.691 1 81.12 89 PHE A C 1
ATOM 717 O O . PHE A 1 89 ? -13.297 10.516 4.594 1 81.12 89 PHE A O 1
ATOM 724 N N . TYR A 1 90 ? -14.078 8.773 3.305 1 70.31 90 TYR A N 1
ATOM 725 C CA . TYR A 1 90 ? -15.445 8.859 3.801 1 70.31 90 TYR A CA 1
ATOM 726 C C . TYR A 1 90 ? -15.797 7.652 4.656 1 70.31 90 TYR A C 1
ATOM 728 O O . TYR A 1 90 ? -15.273 6.555 4.434 1 70.31 90 TYR A O 1
ATOM 736 N N . MET B 1 1 ? 13.219 27.812 8.547 1 30.88 1 MET B N 1
ATOM 737 C CA . MET B 1 1 ? 12.336 26.688 8.25 1 30.88 1 MET B CA 1
ATOM 738 C C . MET B 1 1 ? 10.945 27.172 7.883 1 30.88 1 MET B C 1
ATOM 740 O O . MET B 1 1 ? 10.258 27.781 8.703 1 30.88 1 MET B O 1
ATOM 744 N N . GLU B 1 2 ? 10.703 27.609 6.641 1 39 2 GLU B N 1
ATOM 745 C CA . GLU B 1 2 ? 9.484 28.328 6.305 1 39 2 GLU B CA 1
ATOM 746 C C . GLU B 1 2 ? 8.242 27.516 6.641 1 39 2 GLU B C 1
ATOM 748 O O . GLU B 1 2 ? 8.156 26.344 6.281 1 39 2 GLU B O 1
ATOM 753 N N . ALA B 1 3 ? 7.617 27.688 7.758 1 44.34 3 ALA B N 1
ATOM 754 C CA . ALA B 1 3 ? 6.273 27.219 8.07 1 44.34 3 ALA B CA 1
ATOM 755 C C . ALA B 1 3 ? 5.363 27.312 6.848 1 44.34 3 ALA B C 1
ATOM 757 O O . ALA B 1 3 ? 5.051 28.406 6.383 1 44.34 3 ALA B O 1
ATOM 758 N N . HIS B 1 4 ? 5.477 26.469 5.812 1 46.56 4 HIS B N 1
ATOM 759 C CA . HIS B 1 4 ? 4.555 26.672 4.703 1 46.56 4 HIS B CA 1
ATOM 760 C C . HIS B 1 4 ? 3.115 26.781 5.195 1 46.56 4 HIS B C 1
ATOM 762 O O . HIS B 1 4 ? 2.715 26.078 6.125 1 46.56 4 HIS B O 1
ATOM 768 N N . ASN B 1 5 ? 2.539 27.859 5.031 1 44.91 5 ASN B N 1
ATOM 769 C CA . ASN B 1 5 ? 1.155 28.297 5.148 1 44.91 5 ASN B CA 1
ATOM 770 C C . ASN B 1 5 ? 0.176 27.172 4.82 1 44.91 5 ASN B C 1
ATOM 772 O O . ASN B 1 5 ? 0.49 26.281 4.031 1 44.91 5 ASN B O 1
ATOM 776 N N . SER B 1 6 ? -0.814 26.922 5.602 1 50.31 6 SER B N 1
ATOM 777 C CA . SER B 1 6 ? -2.037 26.125 5.609 1 50.31 6 SER B CA 1
ATOM 778 C C . SER B 1 6 ? -2.484 25.781 4.191 1 50.31 6 SER B C 1
ATOM 780 O O . SER B 1 6 ? -3.049 24.719 3.951 1 50.31 6 SER B O 1
ATOM 782 N N . ASN B 1 7 ? -2.42 26.844 3.32 1 50.66 7 ASN B N 1
ATOM 783 C CA . ASN B 1 7 ? -3.084 26.719 2.025 1 50.66 7 ASN B CA 1
ATOM 784 C C . ASN B 1 7 ? -2.271 25.875 1.054 1 50.66 7 ASN B C 1
ATOM 786 O O . ASN B 1 7 ? -2.449 25.969 -0.162 1 50.66 7 ASN B O 1
ATOM 790 N N . ASN B 1 8 ? -1.076 25.406 1.427 1 57.22 8 ASN B N 1
ATOM 791 C CA . ASN B 1 8 ? -0.146 24.938 0.41 1 57.22 8 ASN B CA 1
ATOM 792 C C . ASN B 1 8 ? -0.55 23.562 -0.118 1 57.22 8 ASN B C 1
ATOM 794 O O . ASN B 1 8 ? -0.858 22.656 0.661 1 57.22 8 ASN B O 1
ATOM 798 N N . ASP B 1 9 ? -0.909 23.578 -1.33 1 81.75 9 ASP B N 1
ATOM 799 C CA . ASP B 1 9 ? -1.156 22.375 -2.121 1 81.75 9 ASP B CA 1
ATOM 800 C C . ASP B 1 9 ? 0.01 21.391 -2.01 1 81.75 9 ASP B C 1
ATOM 802 O O . ASP B 1 9 ? 1.157 21.75 -2.281 1 81.75 9 ASP B O 1
ATOM 806 N N . PHE B 1 10 ? -0.132 20.391 -1.288 1 92.75 10 PHE B N 1
ATOM 807 C CA . PHE B 1 10 ? 0.837 19.312 -1.203 1 92.75 10 PHE B CA 1
ATOM 808 C C . PHE B 1 10 ? 1.113 18.719 -2.582 1 92.75 10 PHE B C 1
ATOM 810 O O . PHE B 1 10 ? 0.183 18.375 -3.312 1 92.75 10 PHE B O 1
ATOM 817 N N . THR B 1 11 ? 2.412 18.781 -2.953 1 94.06 11 THR B N 1
ATOM 818 C CA . THR B 1 11 ? 2.785 18.219 -4.246 1 94.06 11 THR B CA 1
ATOM 819 C C . THR B 1 11 ? 2.977 16.719 -4.145 1 94.06 11 THR B C 1
ATOM 821 O O . THR B 1 11 ? 3.738 16.234 -3.303 1 94.06 11 THR B O 1
ATOM 824 N N . VAL B 1 12 ? 2.275 16.047 -5.035 1 94.69 12 VAL B N 1
ATOM 825 C CA . VAL B 1 12 ? 2.389 14.602 -5.098 1 94.69 12 VAL B CA 1
ATOM 826 C C . VAL B 1 12 ? 3.848 14.203 -5.32 1 94.69 12 VAL B C 1
ATOM 828 O O . VAL B 1 12 ? 4.547 14.82 -6.129 1 94.69 12 VAL B O 1
ATOM 831 N N . GLY B 1 13 ? 4.312 13.234 -4.527 1 97.06 13 GLY B N 1
ATOM 832 C CA . GLY B 1 13 ? 5.668 12.727 -4.672 1 97.06 13 GLY B CA 1
ATOM 833 C C . GLY B 1 13 ? 6.641 13.336 -3.678 1 97.06 13 GLY B C 1
ATOM 834 O O . GLY B 1 13 ? 7.734 12.805 -3.467 1 97.06 13 GLY B O 1
ATOM 835 N N . CYS B 1 14 ? 6.34 14.43 -3.041 1 97.44 14 CYS B N 1
ATOM 836 C CA . CYS B 1 14 ? 7.234 15.07 -2.086 1 97.44 14 CYS B CA 1
ATOM 837 C C . CYS B 1 14 ? 7.273 14.305 -0.772 1 97.44 14 CYS B C 1
ATOM 839 O O . CYS B 1 14 ? 6.25 13.789 -0.319 1 97.44 14 CYS B O 1
ATOM 841 N N . ILE B 1 15 ? 8.5 14.281 -0.238 1 98.31 15 ILE B N 1
ATOM 842 C CA . ILE B 1 15 ? 8.688 13.75 1.109 1 98.31 15 ILE B CA 1
ATOM 843 C C . ILE B 1 15 ? 8.688 14.898 2.117 1 98.31 15 ILE B C 1
ATOM 845 O O . ILE B 1 15 ? 9.414 15.883 1.951 1 98.31 15 ILE B O 1
ATOM 849 N N . LEU B 1 16 ? 7.848 14.781 3.119 1 98 16 LEU B N 1
ATOM 850 C CA . LEU B 1 16 ? 7.684 15.836 4.117 1 98 16 LEU B CA 1
ATOM 851 C C . LEU B 1 16 ? 7.977 15.312 5.516 1 98 16 LEU B C 1
ATOM 853 O O . LEU B 1 16 ? 7.715 14.141 5.812 1 98 16 LEU B O 1
ATOM 857 N N . SER B 1 17 ? 8.617 16.156 6.301 1 98.12 17 SER B N 1
ATOM 858 C CA . SER B 1 17 ? 8.539 16 7.75 1 98.12 17 SER B CA 1
ATOM 859 C C . SER B 1 17 ? 7.359 16.781 8.32 1 98.12 17 SER B C 1
ATOM 861 O O . SER B 1 17 ? 7.266 18 8.141 1 98.12 17 SER B O 1
ATOM 863 N N . ILE B 1 18 ? 6.492 16.156 9.031 1 96.75 18 ILE B N 1
ATOM 864 C CA . ILE B 1 18 ? 5.242 16.766 9.477 1 96.75 18 ILE B CA 1
ATOM 865 C C . ILE B 1 18 ? 5.18 16.766 11 1 96.75 18 ILE B C 1
ATOM 867 O O . ILE B 1 18 ? 5.508 15.758 11.641 1 96.75 18 ILE B O 1
ATOM 871 N N . LYS B 1 19 ? 4.836 17.875 11.469 1 96.12 19 LYS B N 1
ATOM 872 C CA . LYS B 1 19 ? 4.586 18.016 12.898 1 96.12 19 LYS B CA 1
ATOM 873 C C . LYS B 1 19 ? 3.113 18.312 13.172 1 96.12 19 LYS B C 1
ATOM 875 O O . LYS B 1 19 ? 2.512 19.156 12.516 1 96.12 19 LYS B O 1
ATOM 880 N N . THR B 1 20 ? 2.531 17.562 14.094 1 94 20 THR B N 1
ATOM 881 C CA . THR B 1 20 ? 1.14 17.797 14.461 1 94 20 THR B CA 1
ATOM 882 C C . THR B 1 20 ? 1.05 18.688 15.695 1 94 20 THR B C 1
ATOM 884 O O . THR B 1 20 ? 2.057 18.938 16.375 1 94 20 THR B O 1
ATOM 887 N N . PRO B 1 21 ? -0.158 19.188 16.016 1 93.25 21 PRO B N 1
ATOM 888 C CA . PRO B 1 21 ? -0.316 20.047 17.188 1 93.25 21 PRO B CA 1
ATOM 889 C C . PRO B 1 21 ? 0.032 19.359 18.5 1 93.25 21 PRO B C 1
ATOM 891 O O . PRO B 1 21 ? 0.424 20.016 19.469 1 93.25 21 PRO B O 1
ATOM 894 N N . LEU B 1 22 ? -0.057 18.062 18.531 1 90.25 22 LEU B N 1
ATOM 895 C CA . LEU B 1 22 ? 0.231 17.328 19.75 1 90.25 22 LEU B CA 1
ATOM 896 C C . LEU B 1 22 ? 1.719 17 19.859 1 90.25 22 LEU B C 1
ATOM 898 O O . LEU B 1 22 ? 2.152 16.359 20.812 1 90.25 22 LEU B O 1
ATOM 902 N N . GLY B 1 23 ? 2.479 17.375 18.906 1 91.5 23 GLY B N 1
ATOM 903 C CA . GLY B 1 23 ? 3.926 17.266 19 1 91.5 23 GLY B CA 1
ATOM 904 C C . GLY B 1 23 ? 4.48 16.047 18.297 1 91.5 23 GLY B C 1
ATOM 905 O O . GLY B 1 23 ? 5.684 15.781 18.359 1 91.5 23 GLY B O 1
ATOM 906 N N . GLU B 1 24 ? 3.602 15.289 17.688 1 90.69 24 GLU B N 1
ATOM 907 C CA . GLU B 1 24 ? 4.07 14.148 16.922 1 90.69 24 GLU B CA 1
ATOM 908 C C . GLU B 1 24 ? 4.754 14.594 15.633 1 90.69 24 GLU B C 1
ATOM 910 O O . GLU B 1 24 ? 4.285 15.516 14.961 1 90.69 24 GLU B O 1
ATOM 915 N N . GLU B 1 25 ? 5.969 13.891 15.445 1 95.88 25 GLU B N 1
ATOM 916 C CA . GLU B 1 25 ? 6.691 14.172 14.203 1 95.88 25 GLU B CA 1
ATOM 917 C C . GLU B 1 25 ? 6.961 12.883 13.43 1 95.88 25 GLU B C 1
ATOM 919 O O . GLU B 1 25 ? 7.352 11.867 14.008 1 95.88 25 GLU B O 1
ATOM 924 N N . PHE B 1 26 ? 6.668 12.93 12.094 1 96.75 26 PHE B N 1
ATOM 925 C CA . PHE B 1 26 ? 6.93 11.773 11.242 1 96.75 26 PHE B CA 1
ATOM 926 C C . PHE B 1 26 ? 7.176 12.211 9.797 1 96.75 26 PHE B C 1
ATOM 928 O O . PHE B 1 26 ? 6.926 13.367 9.445 1 96.75 26 PHE B O 1
ATOM 935 N N . GLN B 1 27 ? 7.812 11.375 9.078 1 97.94 27 GLN B N 1
ATOM 936 C CA . GLN B 1 27 ? 8.047 11.633 7.664 1 97.94 27 GLN B CA 1
ATOM 937 C C . GLN B 1 27 ? 7.098 10.82 6.789 1 97.94 27 GLN B C 1
ATOM 939 O O . GLN B 1 27 ? 6.707 9.711 7.156 1 97.94 27 GLN B O 1
ATOM 944 N N . GLY B 1 28 ? 6.688 11.445 5.68 1 98.31 28 GLY B N 1
ATOM 945 C CA . GLY B 1 28 ? 5.863 10.734 4.711 1 98.31 28 GLY B CA 1
ATOM 946 C C . GLY B 1 28 ? 5.941 11.328 3.316 1 98.31 28 GLY B C 1
ATOM 947 O O . GLY B 1 28 ? 6.262 12.508 3.154 1 98.31 28 GLY B O 1
ATOM 948 N N . GLN B 1 29 ? 5.77 10.414 2.346 1 98.19 29 GLN B N 1
ATOM 949 C CA . GLN B 1 29 ? 5.68 10.859 0.958 1 98.19 29 GLN B CA 1
ATOM 950 C C . GLN B 1 29 ? 4.23 11.086 0.545 1 98.19 29 GLN B C 1
ATOM 952 O O . GLN B 1 29 ? 3.371 10.227 0.764 1 98.19 29 GLN B O 1
ATOM 957 N N . VAL B 1 30 ? 3.951 12.234 -0.083 1 97.25 30 VAL B N 1
ATOM 958 C CA . VAL B 1 30 ? 2.604 12.586 -0.512 1 97.25 30 VAL B CA 1
ATOM 959 C C . VAL B 1 30 ? 2.176 11.695 -1.672 1 97.25 30 VAL B C 1
ATOM 961 O O . VAL B 1 30 ? 2.801 11.703 -2.736 1 97.25 30 VAL B O 1
ATOM 964 N N . LEU B 1 31 ? 1.12 10.945 -1.435 1 96.5 31 LEU B N 1
ATOM 965 C CA . LEU B 1 31 ? 0.549 10.133 -2.5 1 96.5 31 LEU B CA 1
ATOM 966 C C . LEU B 1 31 ? -0.569 10.875 -3.219 1 96.5 31 LEU B C 1
ATOM 968 O O . LEU B 1 31 ? -0.712 10.766 -4.438 1 96.5 31 LEU B O 1
ATOM 972 N N . THR B 1 32 ? -1.384 11.531 -2.459 1 93.94 32 THR B N 1
ATOM 973 C CA . THR B 1 32 ? -2.457 12.359 -3.008 1 93.94 32 THR B CA 1
ATOM 974 C C . THR B 1 32 ? -2.908 13.406 -1.992 1 93.94 32 THR B C 1
ATOM 976 O O . THR B 1 32 ? -2.738 13.219 -0.785 1 93.94 32 THR B O 1
ATOM 979 N N . SER B 1 33 ? -3.412 14.492 -2.533 1 94.12 33 SER B N 1
ATOM 980 C CA . SER B 1 33 ? -4.004 15.562 -1.746 1 94.12 33 SER B CA 1
ATOM 981 C C . SER B 1 33 ? -5.293 16.078 -2.385 1 94.12 33 SER B C 1
ATOM 983 O O . SER B 1 33 ? -5.363 16.25 -3.604 1 94.12 33 SER B O 1
ATOM 985 N N . ASP B 1 34 ? -6.234 16.094 -1.536 1 91.5 34 ASP B N 1
ATOM 986 C CA . ASP B 1 34 ? -7.516 16.641 -1.982 1 91.5 34 ASP B CA 1
ATOM 987 C C . ASP B 1 34 ? -7.895 17.875 -1.177 1 91.5 34 ASP B C 1
ATOM 989 O O . ASP B 1 34 ? -8.32 17.766 -0.023 1 91.5 34 ASP B O 1
ATOM 993 N N . ARG B 1 35 ? -7.926 19.047 -1.862 1 89.38 35 ARG B N 1
ATOM 994 C CA . ARG B 1 35 ? -8.133 20.312 -1.177 1 89.38 35 ARG B CA 1
ATOM 995 C C . ARG B 1 35 ? -9.578 20.453 -0.718 1 89.38 35 ARG B C 1
ATOM 997 O O . ARG B 1 35 ? -9.844 20.938 0.389 1 89.38 35 ARG B O 1
ATOM 1004 N N . SER B 1 36 ? -10.492 20.031 -1.591 1 89.81 36 SER B N 1
ATOM 1005 C CA . SER B 1 36 ? -11.914 20.203 -1.282 1 89.81 36 SER B CA 1
ATOM 1006 C C . SER B 1 36 ? -12.297 19.438 -0.016 1 89.81 36 SER B C 1
ATOM 1008 O O . SER B 1 36 ? -13.148 19.891 0.752 1 89.81 36 SER B O 1
ATOM 1010 N N . SER B 1 37 ? -11.648 18.328 0.254 1 88.31 37 SER B N 1
ATOM 1011 C CA . SER B 1 37 ? -11.922 17.516 1.439 1 88.31 37 SER B CA 1
ATOM 1012 C C . SER B 1 37 ? -10.898 17.781 2.535 1 88.31 37 SER B C 1
ATOM 1014 O O . SER B 1 37 ? -11.047 17.297 3.662 1 88.31 37 SER B O 1
ATOM 1016 N N . ASN B 1 38 ? -9.891 18.5 2.24 1 92.12 38 ASN B N 1
ATOM 1017 C CA . ASN B 1 38 ? -8.805 18.812 3.17 1 92.12 38 ASN B CA 1
ATOM 1018 C C . ASN B 1 38 ? -8.062 17.547 3.609 1 92.12 38 ASN B C 1
ATOM 1020 O O . ASN B 1 38 ? -7.738 17.391 4.789 1 92.12 38 ASN B O 1
ATOM 1024 N N . ILE B 1 39 ? -7.867 16.594 2.639 1 94 39 ILE B N 1
ATOM 1025 C CA . ILE B 1 39 ? -7.285 15.312 2.992 1 94 39 ILE B CA 1
ATOM 1026 C C . ILE B 1 39 ? -5.918 15.164 2.328 1 94 39 ILE B C 1
ATOM 1028 O O . ILE B 1 39 ? -5.758 15.477 1.148 1 94 39 ILE B O 1
ATOM 1032 N N . LEU B 1 40 ? -4.992 14.672 3.09 1 95.5 40 LEU B N 1
ATOM 1033 C CA . LEU B 1 40 ? -3.65 14.297 2.658 1 95.5 40 LEU B CA 1
ATOM 1034 C C . LEU B 1 40 ? -3.393 12.812 2.91 1 95.5 40 LEU B C 1
ATOM 1036 O O . LEU B 1 40 ? -3.668 12.305 4 1 95.5 40 LEU B O 1
ATOM 1040 N N . VAL B 1 41 ? -2.922 12.094 1.863 1 96.56 41 VAL B N 1
ATOM 1041 C CA . VAL B 1 41 ? -2.531 10.695 2.041 1 96.56 41 VAL B CA 1
ATOM 1042 C C . VAL B 1 41 ? -1.019 10.555 1.882 1 96.56 41 VAL B C 1
ATOM 1044 O O . VAL B 1 41 ? -0.457 10.961 0.86 1 96.56 41 VAL B O 1
ATOM 1047 N N . LEU B 1 42 ? -0.429 9.953 2.887 1 97.25 42 LEU B N 1
ATOM 1048 C CA . LEU B 1 42 ? 1.024 9.836 2.918 1 97.25 42 LEU B CA 1
ATOM 1049 C C . LEU B 1 42 ? 1.453 8.375 2.994 1 97.25 42 LEU B C 1
ATOM 1051 O O . LEU B 1 42 ? 0.843 7.582 3.713 1 97.25 42 LEU B O 1
ATOM 1055 N N . ASN B 1 43 ? 2.402 8.047 2.129 1 98.12 43 ASN B N 1
ATOM 1056 C CA . ASN B 1 43 ? 3.143 6.816 2.385 1 98.12 43 ASN B CA 1
ATOM 1057 C C . ASN B 1 43 ? 4.184 7.008 3.482 1 98.12 43 ASN B C 1
ATOM 1059 O O . ASN B 1 43 ? 5.094 7.828 3.346 1 98.12 43 ASN B O 1
ATOM 1063 N N . ILE B 1 44 ? 4.105 6.23 4.531 1 97.88 44 ILE B N 1
ATOM 1064 C CA . ILE B 1 44 ? 4.949 6.418 5.707 1 97.88 44 ILE B CA 1
ATOM 1065 C C . ILE B 1 44 ? 6.145 5.469 5.645 1 97.88 44 ILE B C 1
ATOM 1067 O O . ILE B 1 44 ? 7.273 5.855 5.961 1 97.88 44 ILE B O 1
ATOM 1071 N N . LEU B 1 45 ? 5.785 4.262 5.23 1 95.75 45 LEU B N 1
ATOM 1072 C CA . LEU B 1 45 ? 6.824 3.242 5.277 1 95.75 45 LEU B CA 1
ATOM 1073 C C . LEU B 1 45 ? 6.57 2.156 4.238 1 95.75 45 LEU B C 1
ATOM 1075 O O . LEU B 1 45 ? 5.418 1.845 3.928 1 95.75 45 LEU B O 1
ATOM 1079 N N . LEU B 1 46 ? 7.68 1.657 3.705 1 94.38 46 LEU B N 1
ATOM 1080 C CA . LEU B 1 46 ? 7.699 0.434 2.91 1 94.38 46 LEU B CA 1
ATOM 1081 C C . LEU B 1 46 ? 8.625 -0.606 3.537 1 94.38 46 LEU B C 1
ATOM 1083 O O . LEU B 1 46 ? 9.781 -0.313 3.834 1 94.38 46 LEU B O 1
ATOM 1087 N N . LEU B 1 47 ? 8.094 -1.779 3.809 1 94.5 47 LEU B N 1
ATOM 1088 C CA . LEU B 1 47 ? 8.891 -2.902 4.289 1 94.5 47 LEU B CA 1
ATOM 1089 C C . LEU B 1 47 ? 8.914 -4.031 3.264 1 94.5 47 LEU B C 1
ATOM 1091 O O . LEU B 1 47 ? 7.855 -4.469 2.795 1 94.5 47 LEU B O 1
ATOM 1095 N N . LEU B 1 48 ? 10.031 -4.484 2.844 1 91.12 48 LEU B N 1
ATOM 1096 C CA . LEU B 1 48 ? 10.211 -5.641 1.972 1 91.12 48 LEU B CA 1
ATOM 1097 C C . LEU B 1 48 ? 10.648 -6.863 2.773 1 91.12 48 LEU B C 1
ATOM 1099 O O . LEU B 1 48 ? 11.625 -6.809 3.518 1 91.12 48 LEU B O 1
ATOM 1103 N N . PHE B 1 49 ? 9.711 -7.793 2.508 1 88.06 49 PHE B N 1
ATOM 1104 C CA . PHE B 1 49 ? 10 -9.07 3.152 1 88.06 49 PHE B CA 1
ATOM 1105 C C . PHE B 1 49 ? 10.445 -10.102 2.127 1 88.06 49 PHE B C 1
ATOM 1107 O O . PHE B 1 49 ? 9.781 -10.297 1.103 1 88.06 49 PHE B O 1
ATOM 1114 N N . TYR B 1 50 ? 11.5 -10.602 2.238 1 78.81 50 TYR B N 1
ATOM 1115 C CA . TYR B 1 50 ? 12.047 -11.617 1.352 1 78.81 50 TYR B CA 1
ATOM 1116 C C . TYR B 1 50 ? 12.281 -11.055 -0.045 1 78.81 50 TYR B C 1
ATOM 1118 O O . TYR B 1 50 ? 11.391 -10.453 -0.638 1 78.81 50 TYR B O 1
ATOM 1126 N N . GLN B 1 51 ? 13.391 -11.148 -0.532 1 74.88 51 GLN B N 1
ATOM 1127 C CA . GLN B 1 51 ? 13.758 -10.555 -1.812 1 74.88 51 GLN B CA 1
ATOM 1128 C C . GLN B 1 51 ? 14.102 -11.625 -2.84 1 74.88 51 GLN B C 1
ATOM 1130 O O . GLN B 1 51 ? 14.453 -11.312 -3.979 1 74.88 51 GLN B O 1
ATOM 1135 N N . ASP B 1 52 ? 13.891 -12.844 -2.381 1 77.69 52 ASP B N 1
ATOM 1136 C CA . ASP B 1 52 ? 14.273 -13.883 -3.332 1 77.69 52 ASP B CA 1
ATOM 1137 C C . ASP B 1 52 ? 13.055 -14.453 -4.051 1 77.69 52 ASP B C 1
ATOM 1139 O O . ASP B 1 52 ? 11.969 -14.531 -3.471 1 77.69 52 ASP B O 1
ATOM 1143 N N . PHE B 1 53 ? 13.164 -14.695 -5.383 1 77.81 53 PHE B N 1
ATOM 1144 C CA . PHE B 1 53 ? 12.148 -15.328 -6.223 1 77.81 53 PHE B CA 1
ATOM 1145 C C . PHE B 1 53 ? 11.961 -16.781 -5.824 1 77.81 53 PHE B C 1
ATOM 1147 O O . PHE B 1 53 ? 12.891 -17.422 -5.328 1 77.81 53 PHE B O 1
ATOM 1154 N N . PRO B 1 54 ? 10.648 -17.234 -5.73 1 87.94 54 PRO B N 1
ATOM 1155 C CA . PRO B 1 54 ? 9.555 -16.797 -6.609 1 87.94 54 PRO B CA 1
ATOM 1156 C C . PRO B 1 54 ? 8.523 -15.945 -5.887 1 87.94 54 PRO B C 1
ATOM 1158 O O . PRO B 1 54 ? 7.531 -15.523 -6.492 1 87.94 54 PRO B O 1
ATOM 1161 N N . LEU B 1 55 ? 8.758 -15.75 -4.582 1 88.56 55 LEU B N 1
ATOM 1162 C CA . LEU B 1 55 ? 7.812 -14.992 -3.77 1 88.56 55 LEU B CA 1
ATOM 1163 C C . LEU B 1 55 ? 8.5 -13.805 -3.1 1 88.56 55 LEU B C 1
ATOM 1165 O O . LEU B 1 55 ? 9.562 -13.953 -2.5 1 88.56 55 LEU B O 1
ATOM 1169 N N . LYS B 1 56 ? 8.016 -12.625 -3.311 1 91.81 56 LYS B N 1
ATOM 1170 C CA . LYS B 1 56 ? 8.422 -11.438 -2.566 1 91.81 56 LYS B CA 1
ATOM 1171 C C . LYS B 1 56 ? 7.234 -10.789 -1.875 1 91.81 56 LYS B C 1
ATOM 1173 O O . LYS B 1 56 ? 6.145 -10.703 -2.449 1 91.81 56 LYS B O 1
ATOM 1178 N N . SER B 1 57 ? 7.461 -10.414 -0.666 1 93.69 57 SER B N 1
ATOM 1179 C CA . SER B 1 57 ? 6.402 -9.727 0.072 1 93.69 57 SER B CA 1
ATOM 1180 C C . SER B 1 57 ? 6.832 -8.328 0.486 1 93.69 57 SER B C 1
ATOM 1182 O O . SER B 1 57 ? 7.984 -8.109 0.865 1 93.69 57 SER B O 1
ATOM 1184 N N . PHE B 1 58 ? 5.941 -7.41 0.435 1 93.62 58 PHE B N 1
ATOM 1185 C CA . PHE B 1 58 ? 6.215 -6.066 0.93 1 93.62 58 PHE B CA 1
ATOM 1186 C C . PHE B 1 58 ? 4.953 -5.434 1.507 1 93.62 58 PHE B C 1
ATOM 1188 O O . PHE B 1 58 ? 3.842 -5.863 1.2 1 93.62 58 PHE B O 1
ATOM 1195 N N . ILE B 1 59 ? 5.172 -4.559 2.414 1 96.5 59 ILE B N 1
ATOM 1196 C CA . ILE B 1 59 ? 4.105 -3.9 3.162 1 96.5 59 ILE B CA 1
ATOM 1197 C C . ILE B 1 59 ? 4.234 -2.387 3.025 1 96.5 59 ILE B C 1
ATOM 1199 O O . ILE B 1 59 ? 5.332 -1.837 3.152 1 96.5 59 ILE B O 1
ATOM 1203 N N . PHE B 1 60 ? 3.164 -1.794 2.738 1 96.94 60 PHE B N 1
ATOM 1204 C CA . PHE B 1 60 ? 3.09 -0.338 2.717 1 96.94 60 PHE B CA 1
ATOM 1205 C C . PHE B 1 60 ? 2.248 0.179 3.877 1 96.94 60 PHE B C 1
ATOM 1207 O O . PHE B 1 60 ? 1.17 -0.352 4.152 1 96.94 60 PHE B O 1
ATOM 1214 N N . SER B 1 61 ? 2.76 1.216 4.477 1 96.81 61 SER B N 1
ATOM 1215 C CA . SER B 1 61 ? 1.992 1.943 5.484 1 96.81 61 SER B CA 1
ATOM 1216 C C . SER B 1 61 ? 1.608 3.334 4.988 1 96.81 61 SER B C 1
ATOM 1218 O O . SER B 1 61 ? 2.461 4.086 4.508 1 96.81 61 SER B O 1
ATOM 1220 N N . PHE B 1 62 ? 0.348 3.643 5.109 1 95.94 62 PHE B N 1
ATOM 1221 C CA . PHE B 1 62 ? -0.172 4.941 4.699 1 95.94 62 PHE B CA 1
ATOM 1222 C C . PHE B 1 62 ? -0.836 5.652 5.871 1 95.94 62 PHE B C 1
ATOM 1224 O O . PHE B 1 62 ? -1.399 5.008 6.758 1 95.94 62 PHE B O 1
ATOM 1231 N N . GLN B 1 63 ? -0.774 6.949 5.852 1 94.88 63 GLN B N 1
ATOM 1232 C CA . GLN B 1 63 ? -1.479 7.812 6.793 1 94.88 63 GLN B CA 1
ATOM 1233 C C . GLN B 1 63 ? -2.379 8.805 6.062 1 94.88 63 GLN B C 1
ATOM 1235 O O . GLN B 1 63 ? -1.945 9.469 5.117 1 94.88 63 GLN B O 1
ATOM 1240 N N . LEU B 1 64 ? -3.598 8.734 6.359 1 94.56 64 LEU B N 1
ATOM 1241 C CA . LEU B 1 64 ? -4.527 9.789 5.965 1 94.56 64 LEU B CA 1
ATOM 1242 C C . LEU B 1 64 ? -4.609 10.867 7.035 1 94.56 64 LEU B C 1
ATOM 1244 O O . LEU B 1 64 ? -4.812 10.57 8.211 1 94.56 64 LEU B O 1
ATOM 1248 N N . LEU B 1 65 ? -4.441 12.055 6.621 1 93.19 65 LEU B N 1
ATOM 1249 C CA . LEU B 1 65 ? -4.406 13.164 7.562 1 93.19 65 LEU B CA 1
ATOM 1250 C C . LEU B 1 65 ? -5.176 14.367 7.016 1 93.19 65 LEU B C 1
ATOM 1252 O O . LEU B 1 65 ? -5.07 14.688 5.828 1 93.19 65 LEU B O 1
ATOM 1256 N N . LYS B 1 66 ? -5.969 14.992 7.898 1 92.31 66 LYS B N 1
ATOM 1257 C CA . LYS B 1 66 ? -6.5 16.297 7.531 1 92.31 66 LYS B CA 1
ATOM 1258 C C . LYS B 1 66 ? -5.383 17.344 7.441 1 92.31 66 LYS B C 1
ATOM 1260 O O . LYS B 1 66 ? -4.578 17.469 8.367 1 92.31 66 LYS B O 1
ATOM 1265 N N . ALA B 1 67 ? -5.445 18.047 6.355 1 93.06 67 ALA B N 1
ATOM 1266 C CA . ALA B 1 67 ? -4.363 18.984 6.105 1 93.06 67 ALA B CA 1
ATOM 1267 C C . ALA B 1 67 ? -4.324 20.078 7.176 1 93.06 67 ALA B C 1
ATOM 1269 O O . ALA B 1 67 ? -3.246 20.516 7.586 1 93.06 67 ALA B O 1
ATOM 1270 N N . ASN B 1 68 ? -5.5 20.422 7.684 1 91.88 68 ASN B N 1
ATOM 1271 C CA . ASN B 1 68 ? -5.543 21.516 8.656 1 91.88 68 ASN B CA 1
ATOM 1272 C C . ASN B 1 68 ? -5.148 21.031 10.047 1 91.88 68 ASN B C 1
ATOM 1274 O O . ASN B 1 68 ? -5.109 21.812 11 1 91.88 68 ASN B O 1
ATOM 1278 N N . TYR B 1 69 ? -4.859 19.797 10.18 1 92.88 69 TYR B N 1
ATOM 1279 C CA . TYR B 1 69 ? -4.34 19.234 11.422 1 92.88 69 TYR B CA 1
ATOM 1280 C C . TYR B 1 69 ? -2.822 19.344 11.484 1 92.88 69 TYR B C 1
ATOM 1282 O O . TYR B 1 69 ? -2.211 19.078 12.516 1 92.88 69 TYR B O 1
ATOM 1290 N N . ILE B 1 70 ? -2.23 19.781 10.492 1 95.12 70 ILE B N 1
ATOM 1291 C CA . ILE B 1 70 ? -0.781 19.938 10.422 1 95.12 70 ILE B CA 1
ATOM 1292 C C . ILE B 1 70 ? -0.369 21.266 11.039 1 95.12 70 ILE B C 1
ATOM 1294 O O . ILE B 1 70 ? -0.825 22.328 10.602 1 95.12 70 ILE B O 1
ATOM 1298 N N . LYS B 1 71 ? 0.421 21.172 12.062 1 95.44 71 LYS B N 1
ATOM 1299 C CA . LYS B 1 71 ? 0.981 22.375 12.664 1 95.44 71 LYS B CA 1
ATOM 1300 C C . LYS B 1 71 ? 2.037 23 11.758 1 95.44 71 LYS B C 1
ATOM 1302 O O . LYS B 1 71 ? 2.018 24.203 11.508 1 95.44 71 LYS B O 1
ATOM 1307 N N . GLU B 1 72 ? 2.979 22.203 11.398 1 95.06 72 GLU B N 1
ATOM 1308 C CA . GLU B 1 72 ? 4.012 22.625 10.453 1 95.06 72 GLU B CA 1
ATOM 1309 C C . GLU B 1 72 ? 4.59 21.422 9.695 1 95.06 72 GLU B C 1
ATOM 1311 O O . GLU B 1 72 ? 4.422 20.281 10.117 1 95.06 72 GLU B O 1
ATOM 1316 N N . PHE B 1 73 ? 5.207 21.688 8.547 1 97.06 73 PHE B N 1
ATOM 1317 C CA . PHE B 1 73 ? 5.898 20.641 7.809 1 97.06 73 PHE B CA 1
ATOM 1318 C C . PHE B 1 73 ? 7.102 21.219 7.066 1 97.06 73 PHE B C 1
ATOM 1320 O O . PHE B 1 73 ? 7.188 22.422 6.844 1 97.06 73 PHE B O 1
ATOM 1327 N N . THR B 1 74 ? 7.996 20.406 6.805 1 96.75 74 THR B N 1
ATOM 1328 C CA . THR B 1 74 ? 9.188 20.75 6.043 1 96.75 74 THR B CA 1
ATOM 1329 C C . THR B 1 74 ? 9.375 19.812 4.859 1 96.75 74 THR B C 1
ATOM 1331 O O . THR B 1 74 ? 9.164 18.594 4.984 1 96.75 74 THR B O 1
ATOM 1334 N N . PHE B 1 75 ? 9.758 20.438 3.738 1 97.5 75 PHE B N 1
ATOM 1335 C CA . PHE B 1 75 ? 10.078 19.656 2.555 1 97.5 75 PHE B CA 1
ATOM 1336 C C . PHE B 1 75 ? 11.422 18.953 2.721 1 97.5 75 PHE B C 1
ATOM 1338 O O . PHE B 1 75 ? 12.43 19.594 3.043 1 97.5 75 PHE B O 1
ATOM 1345 N N . LEU B 1 76 ? 11.406 17.641 2.586 1 97.75 76 LEU B N 1
ATOM 1346 C CA . LEU B 1 76 ? 12.648 16.891 2.738 1 97.75 76 LEU B CA 1
ATOM 1347 C C . LEU B 1 76 ? 13.195 16.469 1.379 1 97.75 76 LEU B C 1
ATOM 1349 O O . LEU B 1 76 ? 14.391 16.203 1.245 1 97.75 76 LEU B O 1
ATOM 1353 N N . GLY B 1 77 ? 12.406 16.328 0.319 1 97.56 77 GLY B N 1
ATOM 1354 C CA . GLY B 1 77 ? 12.859 15.906 -0.997 1 97.56 77 GLY B CA 1
ATOM 1355 C C . GLY B 1 77 ? 11.75 15.328 -1.854 1 97.56 77 GLY B C 1
ATOM 1356 O O . GLY B 1 77 ? 10.562 15.484 -1.538 1 97.56 77 GLY B O 1
ATOM 1357 N N . GLN B 1 78 ? 12.203 14.852 -3.031 1 97.56 78 GLN B N 1
ATOM 1358 C CA . GLN B 1 78 ? 11.328 14.188 -3.99 1 97.56 78 GLN B CA 1
ATOM 1359 C C . GLN B 1 78 ? 1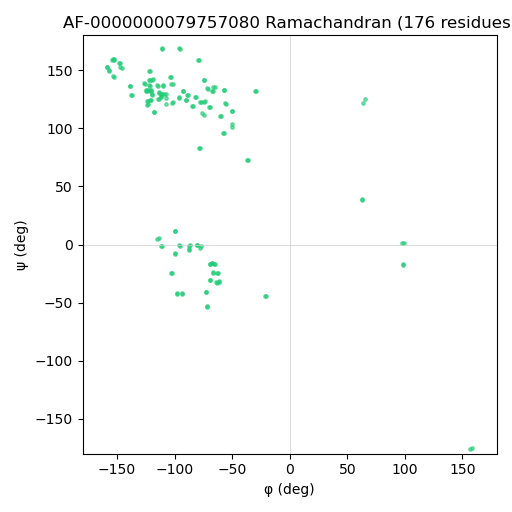1.625 12.688 -4.059 1 97.56 78 GLN B C 1
ATOM 1361 O O . GLN B 1 78 ? 12.781 12.281 -4.133 1 97.56 78 GLN B O 1
ATOM 1366 N N . GLY B 1 79 ? 10.477 11.93 -3.928 1 96.12 79 GLY B N 1
ATOM 1367 C CA . GLY B 1 79 ? 10.656 10.492 -4.035 1 96.12 79 GLY B CA 1
ATOM 1368 C C . GLY B 1 79 ? 10.047 9.906 -5.293 1 96.12 79 GLY B C 1
ATOM 1369 O O . GLY B 1 79 ? 9.328 10.594 -6.02 1 96.12 79 GLY B O 1
ATOM 1370 N N . GLU B 1 80 ? 10.422 8.664 -5.496 1 94.12 80 GLU B N 1
ATOM 1371 C CA . GLU B 1 80 ? 9.766 7.918 -6.566 1 94.12 80 GLU B CA 1
ATOM 1372 C C . GLU B 1 80 ? 8.391 7.418 -6.129 1 94.12 80 GLU B C 1
ATOM 1374 O O . GLU B 1 80 ? 8.086 7.391 -4.934 1 94.12 80 GLU B O 1
ATOM 1379 N N . ASP B 1 81 ? 7.543 7.117 -7.047 1 94.06 81 ASP B N 1
ATOM 1380 C CA . ASP B 1 81 ? 6.223 6.566 -6.754 1 94.06 81 ASP B CA 1
ATOM 1381 C C . ASP B 1 81 ? 6.336 5.242 -6.008 1 94.06 81 ASP B C 1
ATOM 1383 O O . ASP B 1 81 ? 6.773 4.238 -6.574 1 94.06 81 ASP B O 1
ATOM 1387 N N . PRO B 1 82 ? 5.934 5.32 -4.758 1 92.75 82 PRO B N 1
ATOM 1388 C CA . PRO B 1 82 ? 6.059 4.066 -4.008 1 92.75 82 PRO B CA 1
ATOM 1389 C C . PRO B 1 82 ? 5.148 2.965 -4.547 1 92.75 82 PRO B C 1
ATOM 1391 O O . PRO B 1 82 ? 5.383 1.781 -4.281 1 92.75 82 PRO B O 1
ATOM 1394 N N . LEU B 1 83 ? 4.164 3.309 -5.336 1 91.56 83 LEU B N 1
ATOM 1395 C CA . LEU B 1 83 ? 3.199 2.326 -5.812 1 91.56 83 LEU B CA 1
ATOM 1396 C C . LEU B 1 83 ? 3.535 1.881 -7.234 1 91.56 83 LEU B C 1
ATOM 1398 O O . LEU B 1 83 ? 2.721 1.232 -7.895 1 91.56 83 LEU B O 1
ATOM 1402 N N . ASP B 1 84 ? 4.738 2.256 -7.668 1 91.19 84 ASP B N 1
ATOM 1403 C CA . ASP B 1 84 ? 5.27 1.645 -8.883 1 91.19 84 ASP B CA 1
ATOM 1404 C C . ASP B 1 84 ? 5.82 0.248 -8.602 1 91.19 84 ASP B C 1
ATOM 1406 O O . ASP B 1 84 ? 7.035 0.062 -8.508 1 91.19 84 ASP B O 1
ATOM 1410 N N . LEU B 1 85 ? 4.93 -0.642 -8.609 1 87 85 LEU B N 1
ATOM 1411 C CA . LEU B 1 85 ? 5.23 -1.986 -8.125 1 87 85 LEU B CA 1
ATOM 1412 C C . LEU B 1 85 ? 6.18 -2.707 -9.078 1 87 85 LEU B C 1
ATOM 1414 O O . LEU B 1 85 ? 6.844 -3.67 -8.688 1 87 85 LEU B O 1
ATOM 1418 N N . LYS B 1 86 ? 6.297 -2.217 -10.273 1 83.19 86 LYS B N 1
ATOM 1419 C CA . LYS B 1 86 ? 7.168 -2.85 -11.258 1 83.19 86 LYS B CA 1
ATOM 1420 C C . LYS B 1 86 ? 8.633 -2.746 -10.852 1 83.19 86 LYS B C 1
ATOM 1422 O O . LYS B 1 86 ? 9.461 -3.555 -11.273 1 83.19 86 LYS B O 1
ATOM 1427 N N . LYS B 1 87 ? 8.906 -1.775 -10.055 1 84.19 87 LYS B N 1
ATOM 1428 C CA . LYS B 1 87 ? 10.289 -1.558 -9.641 1 84.19 87 LYS B CA 1
ATOM 1429 C C . LYS B 1 87 ? 10.789 -2.699 -8.758 1 84.19 87 LYS B C 1
ATOM 1431 O O . LYS B 1 87 ? 11.992 -2.871 -8.57 1 84.19 87 LYS B O 1
ATOM 1436 N N . TYR B 1 88 ? 9.836 -3.416 -8.297 1 83.38 88 TYR B N 1
ATOM 1437 C CA . TYR B 1 88 ? 10.211 -4.484 -7.375 1 83.38 88 TYR B CA 1
ATOM 1438 C C . TYR B 1 88 ? 10.367 -5.809 -8.109 1 83.38 88 TYR B C 1
ATOM 1440 O O . TYR B 1 88 ? 10.719 -6.824 -7.508 1 83.38 88 TYR B O 1
ATOM 1448 N N . PHE B 1 89 ? 10.109 -5.754 -9.477 1 81.25 89 PHE B N 1
ATOM 1449 C CA . PHE B 1 89 ? 10.289 -6.938 -10.312 1 81.25 89 PHE B CA 1
ATOM 1450 C C . PHE B 1 89 ? 11.766 -7.293 -10.438 1 81.25 89 PHE B C 1
ATOM 1452 O O . PHE B 1 89 ? 12.117 -8.469 -10.578 1 81.25 89 PHE B O 1
ATOM 1459 N N . TYR B 1 90 ? 12.625 -6.25 -10.375 1 70.44 90 TYR B N 1
ATOM 1460 C CA . TYR B 1 90 ? 14.039 -6.422 -10.703 1 70.44 90 TYR B CA 1
ATOM 1461 C C . TYR B 1 90 ? 14.914 -6.152 -9.484 1 70.44 90 TYR B C 1
ATOM 1463 O O . TYR B 1 90 ? 14.562 -5.348 -8.617 1 70.44 90 TYR B O 1
#

Organism: Coffea canephora (NCBI:txid49390)